Protein AF-A0A3D2Q5E3-F1 (afdb_monomer_lite)

Radius of gyration: 18.05 Å; chains: 1; bounding box: 47×29×52 Å

Structure (mmCIF, N/CA/C/O backbone):
data_AF-A0A3D2Q5E3-F1
#
_entry.id   AF-A0A3D2Q5E3-F1
#
loop_
_atom_site.group_PDB
_atom_site.id
_atom_site.type_symbol
_atom_site.label_atom_id
_atom_site.label_alt_id
_atom_site.label_comp_id
_atom_site.label_asym_id
_atom_site.label_entity_id
_atom_site.label_seq_id
_atom_site.pdbx_PDB_ins_code
_atom_site.Cartn_x
_atom_site.Cartn_y
_atom_site.Cartn_z
_atom_site.occupancy
_atom_site.B_iso_or_equiv
_atom_site.auth_seq_id
_atom_site.auth_comp_id
_atom_site.auth_asym_id
_atom_site.auth_atom_id
_atom_site.pdbx_PDB_model_num
ATOM 1 N N . MET A 1 1 ? 15.832 9.378 -7.767 1.00 54.03 1 MET A N 1
ATOM 2 C CA . MET A 1 1 ? 16.284 8.301 -8.690 1.00 54.03 1 MET A CA 1
ATOM 3 C C . MET A 1 1 ? 17.711 8.579 -9.172 1.00 54.03 1 MET A C 1
ATOM 5 O O . MET A 1 1 ? 18.052 9.741 -9.326 1.00 54.03 1 MET A O 1
ATOM 9 N N . GLY A 1 2 ? 18.563 7.561 -9.358 1.00 56.22 2 GLY A N 1
ATOM 10 C CA . GLY A 1 2 ? 19.959 7.750 -9.804 1.00 56.22 2 GLY A CA 1
ATOM 11 C C . GLY A 1 2 ? 20.082 8.340 -11.220 1.00 56.22 2 GLY A C 1
ATOM 12 O O . GLY A 1 2 ? 19.096 8.418 -11.945 1.00 56.22 2 GLY A O 1
ATOM 13 N N . GLY A 1 3 ? 21.298 8.704 -11.643 1.00 72.19 3 GLY A N 1
ATOM 14 C CA . GLY A 1 3 ? 21.568 9.460 -12.883 1.00 72.19 3 GLY A CA 1
ATOM 15 C C . GLY A 1 3 ? 21.161 8.814 -14.223 1.00 72.19 3 GLY A C 1
ATOM 16 O O . GLY A 1 3 ? 21.379 9.415 -15.268 1.00 72.19 3 GLY A O 1
ATOM 17 N N . ASN A 1 4 ? 20.570 7.611 -14.231 1.00 83.62 4 ASN A N 1
ATOM 18 C CA . ASN A 1 4 ? 19.991 6.991 -15.429 1.00 83.62 4 ASN A CA 1
ATOM 19 C C . ASN A 1 4 ? 18.669 6.257 -15.100 1.00 83.62 4 ASN A C 1
ATOM 21 O O . ASN A 1 4 ? 18.691 5.067 -14.759 1.00 83.62 4 ASN A O 1
ATOM 25 N N . PRO A 1 5 ? 17.513 6.930 -15.252 1.00 82.94 5 PRO A N 1
ATOM 26 C CA . PRO A 1 5 ? 16.202 6.379 -14.902 1.00 82.94 5 PRO A CA 1
ATOM 27 C C . PRO A 1 5 ? 15.861 5.078 -15.641 1.00 82.94 5 PRO A C 1
ATOM 29 O O . PRO A 1 5 ? 15.336 4.140 -15.046 1.00 82.94 5 PRO A O 1
ATOM 32 N N . LEU A 1 6 ? 16.229 4.963 -16.922 1.00 85.12 6 LEU A N 1
ATOM 33 C CA . LEU A 1 6 ? 15.957 3.768 -17.731 1.00 85.12 6 LEU A CA 1
ATOM 34 C C . LEU A 1 6 ? 16.737 2.541 -17.251 1.00 85.12 6 LEU A C 1
ATOM 36 O O . LEU A 1 6 ? 16.254 1.411 -17.363 1.00 85.12 6 LEU A O 1
ATOM 40 N N . ARG A 1 7 ? 17.964 2.734 -16.755 1.00 87.69 7 ARG A N 1
ATOM 41 C CA . ARG A 1 7 ? 18.753 1.653 -16.153 1.00 87.69 7 ARG A CA 1
ATOM 42 C C . ARG A 1 7 ? 18.144 1.228 -14.821 1.00 87.69 7 ARG A C 1
ATOM 44 O O . ARG A 1 7 ? 18.016 0.032 -14.578 1.00 87.69 7 ARG A O 1
ATOM 51 N N . THR A 1 8 ? 17.720 2.188 -14.004 1.00 90.25 8 THR A N 1
ATOM 52 C CA . THR A 1 8 ? 17.077 1.930 -12.711 1.00 90.25 8 THR A CA 1
ATOM 53 C C . THR A 1 8 ? 15.754 1.179 -12.864 1.00 90.25 8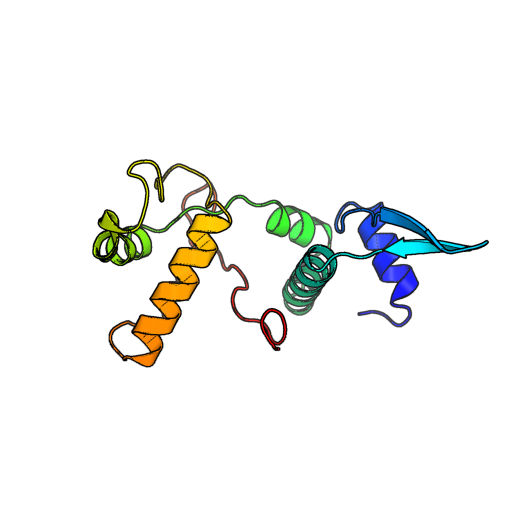 THR A C 1
ATOM 55 O O . THR A 1 8 ? 15.569 0.155 -12.213 1.00 90.25 8 THR A O 1
ATOM 58 N N . ILE A 1 9 ? 14.878 1.599 -13.782 1.00 90.56 9 ILE A N 1
ATOM 59 C CA . ILE A 1 9 ? 13.604 0.913 -14.055 1.00 90.56 9 ILE A CA 1
ATOM 60 C C . ILE A 1 9 ? 13.852 -0.524 -14.528 1.00 90.56 9 ILE A C 1
ATOM 62 O O . ILE A 1 9 ? 13.232 -1.460 -14.024 1.00 90.56 9 ILE A O 1
ATOM 66 N N . ARG A 1 10 ? 14.801 -0.734 -15.453 1.00 90.38 10 ARG A N 1
ATOM 67 C CA . ARG A 1 10 ? 15.173 -2.087 -15.903 1.00 90.38 10 ARG A CA 1
ATOM 68 C C . ARG A 1 10 ? 15.691 -2.955 -14.763 1.00 90.38 10 ARG A C 1
ATOM 70 O O . ARG A 1 10 ? 15.344 -4.131 -14.697 1.00 90.38 10 ARG A O 1
ATOM 77 N N . TYR A 1 11 ? 16.489 -2.379 -13.872 1.00 92.88 11 TYR A N 1
ATOM 78 C CA . TYR A 1 11 ? 16.994 -3.081 -12.703 1.00 92.88 11 TYR A CA 1
ATOM 79 C C . TYR A 1 11 ? 15.865 -3.478 -11.743 1.00 92.88 11 TYR A C 1
ATOM 81 O O . TYR A 1 11 ? 15.810 -4.632 -11.337 1.00 92.88 11 TYR A O 1
ATOM 89 N N . TYR A 1 12 ? 14.911 -2.586 -11.463 1.00 93.69 12 TYR A N 1
ATOM 90 C CA . TYR A 1 12 ? 13.743 -2.907 -10.631 1.00 93.69 12 TYR A CA 1
ATOM 91 C C . TYR A 1 12 ? 12.854 -3.992 -11.240 1.00 93.69 12 TYR A C 1
ATOM 93 O O . TYR A 1 12 ? 12.343 -4.842 -10.515 1.00 93.69 12 TYR A O 1
ATOM 101 N N . ILE A 1 13 ? 12.710 -4.017 -12.568 1.00 92.81 13 ILE A N 1
ATOM 102 C CA . ILE A 1 13 ? 12.023 -5.116 -13.259 1.00 92.81 13 ILE A CA 1
ATOM 103 C C . ILE A 1 13 ? 12.792 -6.427 -13.081 1.00 92.81 13 ILE A C 1
ATOM 105 O O . ILE A 1 13 ? 12.195 -7.465 -12.808 1.00 92.81 13 ILE A O 1
ATOM 109 N N . HIS A 1 14 ? 14.117 -6.394 -13.228 1.00 91.69 14 HIS A N 1
ATOM 110 C CA . HIS A 1 14 ? 14.958 -7.583 -13.108 1.00 91.69 14 HIS A CA 1
ATOM 111 C C . HIS A 1 14 ? 14.940 -8.182 -11.694 1.00 91.69 14 HIS A C 1
ATOM 113 O O . HIS A 1 14 ? 14.863 -9.398 -11.552 1.00 91.69 14 HIS A O 1
ATOM 119 N N . THR A 1 15 ? 14.946 -7.349 -10.652 1.00 89.38 15 THR A N 1
ATOM 120 C CA . THR A 1 15 ? 14.884 -7.800 -9.250 1.00 89.38 15 THR A CA 1
ATOM 121 C C . THR A 1 15 ? 13.472 -8.192 -8.792 1.00 89.38 15 THR A C 1
ATOM 123 O O . THR A 1 15 ? 13.284 -8.676 -7.668 1.00 89.38 15 THR A O 1
ATOM 126 N N . GLY A 1 16 ? 12.465 -7.999 -9.650 1.00 88.50 16 GLY A N 1
ATOM 127 C CA . GLY A 1 16 ? 11.058 -8.256 -9.346 1.00 88.50 16 GLY A CA 1
ATOM 128 C C . GLY A 1 16 ? 10.434 -7.227 -8.402 1.00 88.50 16 GLY A C 1
ATOM 129 O O . GLY A 1 16 ? 9.407 -7.515 -7.798 1.00 88.50 16 GLY A O 1
ATOM 130 N N . LEU A 1 17 ? 11.057 -6.056 -8.246 1.00 90.25 17 LEU A N 1
ATOM 131 C CA . LEU A 1 17 ? 10.521 -4.934 -7.473 1.00 90.25 17 LEU A CA 1
ATOM 132 C C . LEU A 1 17 ? 9.444 -4.167 -8.254 1.00 90.25 17 LEU A C 1
ATOM 134 O O . LEU A 1 17 ? 8.546 -3.570 -7.673 1.00 90.25 17 LEU A O 1
ATOM 138 N N . LEU A 1 18 ? 9.534 -4.199 -9.584 1.00 91.81 18 LEU A N 1
ATOM 139 C CA . LEU A 1 18 ? 8.545 -3.652 -10.502 1.00 91.81 18 LEU A CA 1
ATOM 140 C C . LEU A 1 18 ? 8.074 -4.762 -11.444 1.00 91.81 18 LEU A C 1
ATOM 142 O O . LEU A 1 18 ? 8.885 -5.547 -11.941 1.00 91.81 18 LEU A O 1
ATOM 146 N N . LYS A 1 19 ? 6.770 -4.834 -11.725 1.00 91.19 19 LYS A N 1
ATOM 147 C CA . LYS A 1 19 ? 6.258 -5.784 -12.721 1.00 91.19 19 LYS A CA 1
ATOM 148 C C . LYS A 1 19 ? 6.819 -5.471 -14.109 1.00 91.19 19 LYS A C 1
ATOM 150 O O . LYS A 1 19 ? 7.101 -4.322 -14.451 1.00 91.19 19 LYS A O 1
ATOM 155 N N . ARG A 1 20 ? 7.000 -6.520 -14.916 1.00 92.56 20 ARG A N 1
ATOM 156 C CA . ARG A 1 20 ? 7.434 -6.366 -16.305 1.00 92.56 20 ARG A CA 1
ATOM 157 C C . ARG A 1 20 ? 6.298 -5.705 -17.105 1.00 92.56 20 ARG A C 1
ATOM 159 O O . ARG A 1 20 ? 5.188 -6.235 -17.081 1.00 92.56 20 ARG A O 1
ATOM 166 N N . PRO A 1 21 ? 6.571 -4.611 -17.838 1.00 92.88 21 PRO A N 1
ATOM 167 C CA . PRO A 1 21 ? 5.568 -3.967 -18.673 1.00 92.88 21 PRO A CA 1
ATOM 168 C C . PRO A 1 21 ? 5.163 -4.876 -19.833 1.00 92.88 21 PRO A C 1
ATOM 170 O O . PRO A 1 21 ? 5.955 -5.694 -20.318 1.00 92.88 21 PRO A O 1
ATOM 173 N N . MET A 1 22 ? 3.941 -4.687 -20.324 1.00 92.25 22 MET A N 1
ATOM 174 C CA . MET A 1 22 ? 3.507 -5.328 -21.559 1.00 92.25 22 MET A CA 1
ATOM 175 C C . MET A 1 22 ? 4.323 -4.797 -22.737 1.00 92.25 22 MET A C 1
ATOM 177 O O . MET A 1 22 ? 4.699 -3.627 -22.770 1.00 92.25 22 MET A O 1
ATOM 181 N N . VAL A 1 23 ? 4.563 -5.635 -23.741 1.00 92.06 23 VAL A N 1
ATOM 182 C CA . VAL A 1 23 ? 5.201 -5.202 -24.989 1.00 92.06 23 VAL A CA 1
ATOM 183 C C . VAL A 1 23 ? 4.153 -5.213 -26.087 1.00 92.06 23 VAL A C 1
ATOM 185 O O . VAL A 1 23 ? 3.622 -6.271 -26.415 1.00 92.06 23 VAL A O 1
ATOM 188 N N . LYS A 1 24 ? 3.871 -4.044 -26.665 1.00 93.75 24 LYS A N 1
ATOM 189 C CA . LYS A 1 24 ? 2.963 -3.901 -27.810 1.00 93.75 24 LYS A CA 1
ATOM 190 C C . LYS A 1 24 ? 3.756 -3.599 -29.077 1.00 93.75 24 LYS A C 1
ATOM 192 O O . LYS A 1 24 ? 4.804 -2.952 -29.033 1.00 93.75 24 LYS A O 1
ATOM 197 N N . GLN A 1 25 ? 3.261 -4.079 -30.212 1.00 92.94 25 GLN A N 1
ATOM 198 C CA . GLN A 1 25 ? 3.796 -3.721 -31.520 1.00 92.94 25 GLN A CA 1
ATOM 199 C C . GLN A 1 25 ? 3.040 -2.503 -32.053 1.00 92.94 25 GLN A C 1
ATOM 201 O O . GLN A 1 25 ? 1.826 -2.547 -32.214 1.00 92.94 25 GLN A O 1
ATOM 206 N N . ILE A 1 26 ? 3.766 -1.414 -32.305 1.00 89.31 26 ILE A N 1
ATOM 207 C CA . ILE A 1 26 ? 3.238 -0.180 -32.888 1.00 89.31 26 ILE A CA 1
ATOM 208 C C . ILE A 1 26 ? 3.974 0.025 -34.214 1.00 89.31 26 ILE A C 1
ATOM 210 O O . ILE A 1 26 ? 5.153 0.395 -34.253 1.00 89.31 26 ILE A O 1
ATOM 214 N N . GLY A 1 27 ? 3.301 -0.313 -35.316 1.00 90.62 27 GLY A N 1
ATOM 215 C CA . GLY A 1 27 ? 3.911 -0.381 -36.645 1.00 90.62 27 GLY A CA 1
ATOM 216 C C . GLY A 1 27 ? 5.076 -1.380 -36.690 1.00 90.62 27 GLY A C 1
ATOM 217 O O . GLY A 1 27 ? 4.912 -2.566 -36.403 1.00 90.62 27 GLY A O 1
ATOM 218 N N . LYS A 1 28 ? 6.277 -0.895 -37.032 1.00 91.75 28 LYS A N 1
ATOM 219 C CA . LYS A 1 28 ? 7.513 -1.703 -37.095 1.00 91.75 28 LYS A CA 1
ATOM 220 C C . LYS A 1 28 ? 8.286 -1.769 -35.769 1.00 91.75 28 LYS A C 1
ATOM 222 O O . LYS A 1 28 ? 9.335 -2.404 -35.713 1.00 91.75 28 LYS A O 1
ATOM 227 N N . LYS A 1 29 ? 7.825 -1.090 -34.713 1.00 91.69 29 LYS A N 1
ATOM 228 C CA . LYS A 1 29 ? 8.546 -0.982 -33.435 1.00 91.69 29 LYS A CA 1
ATOM 229 C C . LYS A 1 29 ? 7.834 -1.764 -32.334 1.00 91.69 29 LYS A C 1
ATOM 231 O O . LYS A 1 29 ? 6.610 -1.739 -32.233 1.00 91.69 29 LYS A O 1
ATOM 236 N N . ARG A 1 30 ? 8.613 -2.427 -31.475 1.00 89.69 30 ARG A N 1
ATOM 237 C CA . ARG A 1 30 ? 8.134 -3.010 -30.213 1.00 89.69 30 ARG A CA 1
ATOM 238 C C . ARG A 1 30 ? 8.348 -1.995 -29.100 1.00 89.69 30 ARG A C 1
ATOM 240 O O . ARG A 1 30 ? 9.470 -1.535 -28.906 1.00 89.69 30 ARG A O 1
ATOM 247 N N . VAL A 1 31 ? 7.281 -1.648 -28.395 1.00 89.69 31 VAL A N 1
ATOM 248 C CA . VAL A 1 31 ? 7.289 -0.614 -27.358 1.00 89.69 31 VAL A CA 1
ATOM 249 C C . VAL A 1 31 ? 6.794 -1.216 -26.047 1.00 89.69 31 VAL A C 1
ATOM 251 O O . VAL A 1 31 ? 5.799 -1.944 -26.025 1.00 89.69 31 VAL A O 1
ATOM 254 N N . SER A 1 32 ? 7.505 -0.924 -24.960 1.00 90.25 32 SER A N 1
ATOM 255 C CA . SER A 1 32 ? 7.076 -1.272 -23.604 1.00 90.25 32 SER A CA 1
ATOM 256 C C . SER A 1 32 ? 5.989 -0.307 -23.142 1.00 90.25 32 SER A C 1
ATOM 258 O O . SER A 1 32 ? 6.185 0.905 -23.178 1.00 90.25 32 SER A O 1
ATOM 260 N N . VAL A 1 33 ? 4.864 -0.847 -22.688 1.00 90.81 33 VAL A N 1
ATOM 261 C CA . VAL A 1 33 ? 3.710 -0.092 -22.199 1.00 90.81 33 VAL A CA 1
ATOM 262 C C . VAL A 1 33 ? 3.625 -0.257 -20.688 1.00 90.81 33 VAL A C 1
ATOM 264 O O . VAL A 1 33 ? 3.415 -1.361 -20.184 1.00 90.81 33 VAL A O 1
ATOM 267 N N . PHE A 1 34 ? 3.814 0.853 -19.980 1.00 89.00 34 PHE A N 1
ATOM 268 C CA . PHE A 1 34 ? 3.703 0.930 -18.529 1.00 89.00 34 PHE A CA 1
ATOM 269 C C . PHE A 1 34 ? 2.299 1.405 -18.155 1.00 89.00 34 PHE A C 1
ATOM 271 O O . PHE A 1 34 ? 1.850 2.455 -18.603 1.00 89.00 34 PHE A O 1
ATOM 278 N N . GLU A 1 35 ? 1.609 0.610 -17.350 1.00 88.75 35 GLU A N 1
ATOM 279 C CA . GLU A 1 35 ? 0.291 0.936 -16.795 1.00 88.75 35 GLU A CA 1
ATOM 280 C C . GLU A 1 35 ? 0.404 1.852 -15.566 1.00 88.75 35 GLU A C 1
ATOM 282 O O . GLU A 1 35 ? 1.456 1.836 -14.918 1.00 88.75 35 GLU A O 1
ATOM 287 N N . PRO A 1 36 ? -0.676 2.552 -15.163 1.00 84.50 36 PRO A N 1
ATOM 288 C CA . PRO A 1 36 ? -0.692 3.395 -13.962 1.00 84.50 36 PRO A CA 1
ATOM 289 C C . PRO A 1 36 ? -0.167 2.693 -12.705 1.00 84.50 36 PRO A C 1
ATOM 291 O O . PRO A 1 36 ? 0.597 3.279 -11.947 1.00 84.50 36 PRO A O 1
ATOM 294 N N . ALA A 1 37 ? -0.455 1.396 -12.545 1.00 82.00 37 ALA A N 1
ATOM 295 C CA . ALA A 1 37 ? 0.064 0.598 -11.436 1.00 82.00 37 ALA A CA 1
ATOM 296 C C . ALA A 1 37 ? 1.605 0.590 -11.347 1.00 82.00 37 ALA A C 1
ATOM 298 O O . ALA A 1 37 ? 2.149 0.516 -10.249 1.00 82.00 37 ALA A O 1
ATOM 299 N N . HIS A 1 38 ? 2.323 0.696 -12.473 1.00 88.25 38 HIS A N 1
ATOM 300 C CA . HIS A 1 38 ? 3.785 0.796 -12.468 1.00 88.25 38 HIS A CA 1
ATOM 301 C C . HIS A 1 38 ? 4.250 2.133 -11.890 1.00 88.25 38 HIS A C 1
ATOM 303 O O . HIS A 1 38 ? 5.234 2.157 -11.153 1.00 88.25 38 HIS A O 1
ATOM 309 N N . LEU A 1 39 ? 3.551 3.230 -12.204 1.00 86.44 39 LEU A N 1
ATOM 310 C CA . LEU A 1 39 ? 3.839 4.548 -11.636 1.00 86.44 39 LEU A CA 1
ATOM 311 C C . LEU A 1 39 ? 3.578 4.544 -10.131 1.00 86.44 39 LEU A C 1
ATOM 313 O O . LEU A 1 39 ? 4.434 4.992 -9.373 1.00 86.44 39 LEU A O 1
ATOM 317 N N . SER A 1 40 ? 2.472 3.934 -9.694 1.00 83.50 40 SER A N 1
ATOM 318 C CA . SER A 1 40 ? 2.177 3.759 -8.271 1.00 83.50 40 SER A CA 1
ATOM 319 C C . SER A 1 40 ? 3.284 2.998 -7.547 1.00 83.50 40 SER A C 1
ATOM 321 O O . SER A 1 40 ? 3.797 3.466 -6.536 1.00 83.50 40 SER A O 1
ATOM 323 N N . THR A 1 41 ? 3.723 1.859 -8.092 1.00 87.56 41 THR A N 1
ATOM 324 C CA . THR A 1 41 ? 4.829 1.090 -7.504 1.00 87.56 41 THR A CA 1
ATOM 325 C C . THR A 1 41 ? 6.139 1.883 -7.492 1.00 87.56 41 THR A C 1
ATOM 327 O O . THR A 1 41 ? 6.877 1.811 -6.515 1.00 87.56 41 THR A O 1
ATOM 330 N N . LEU A 1 42 ? 6.438 2.667 -8.531 1.00 89.88 42 LEU A N 1
ATOM 331 C CA . LEU A 1 42 ? 7.626 3.528 -8.552 1.00 89.88 42 LEU A CA 1
ATOM 332 C C . LEU A 1 42 ? 7.572 4.627 -7.482 1.00 89.88 42 LEU A C 1
ATOM 334 O O . LEU A 1 42 ? 8.596 4.883 -6.851 1.00 89.88 42 LEU A O 1
ATOM 338 N N . GLY A 1 43 ? 6.399 5.221 -7.247 1.00 87.00 43 GLY A N 1
ATOM 339 C CA . GLY A 1 43 ? 6.176 6.173 -6.156 1.00 87.00 43 GLY A CA 1
ATOM 340 C C . GLY A 1 43 ? 6.439 5.546 -4.785 1.00 87.00 43 GLY A C 1
ATOM 341 O O . GLY A 1 43 ? 7.205 6.097 -3.998 1.00 87.00 43 GLY A O 1
ATOM 342 N N . LEU A 1 44 ? 5.914 4.338 -4.542 1.00 87.00 44 LEU A N 1
ATOM 343 C CA . LEU A 1 44 ? 6.185 3.574 -3.315 1.00 87.00 44 LEU A CA 1
ATOM 344 C C . LEU A 1 44 ? 7.680 3.277 -3.129 1.00 87.00 44 LEU A C 1
ATOM 346 O O . LEU A 1 44 ? 8.222 3.413 -2.033 1.00 87.00 44 LEU A O 1
ATOM 350 N N . ILE A 1 45 ? 8.373 2.887 -4.201 1.00 89.88 45 ILE A N 1
ATOM 351 C CA . ILE A 1 45 ? 9.816 2.625 -4.144 1.00 89.88 45 ILE A CA 1
ATOM 352 C C . ILE A 1 45 ? 10.579 3.902 -3.775 1.00 89.88 45 ILE A C 1
ATOM 354 O O . ILE A 1 45 ? 11.475 3.842 -2.935 1.00 89.88 45 ILE A O 1
ATOM 358 N N . ASP A 1 46 ? 10.248 5.043 -4.386 1.00 89.06 46 ASP A N 1
ATOM 359 C CA . ASP A 1 46 ? 10.894 6.326 -4.085 1.00 89.06 46 ASP A CA 1
ATOM 360 C C . ASP A 1 46 ? 10.625 6.769 -2.637 1.00 89.06 46 ASP A C 1
ATOM 362 O O . ASP A 1 46 ? 11.564 7.140 -1.929 1.00 89.06 46 ASP A O 1
ATOM 366 N N . TYR A 1 47 ? 9.383 6.619 -2.164 1.00 87.88 47 TYR A N 1
ATOM 367 C CA . TYR A 1 47 ? 8.972 6.877 -0.781 1.00 87.88 47 TYR A CA 1
ATOM 368 C C . TYR A 1 47 ? 9.843 6.137 0.237 1.00 87.88 47 TYR A C 1
ATOM 370 O O . TYR A 1 47 ? 10.429 6.746 1.138 1.00 87.88 47 TYR A O 1
ATOM 378 N N . TYR A 1 48 ? 9.964 4.817 0.088 1.00 89.31 48 TYR A N 1
ATOM 379 C CA . TYR A 1 48 ? 10.749 4.013 1.017 1.00 89.31 48 TYR A CA 1
ATOM 380 C C . TYR A 1 48 ? 12.256 4.214 0.823 1.00 89.31 48 TYR A C 1
ATOM 382 O O . TYR A 1 48 ? 13.017 4.156 1.790 1.00 89.31 48 TYR A O 1
ATOM 390 N N . LYS A 1 49 ? 12.710 4.522 -0.400 1.00 90.19 49 LYS A N 1
ATOM 391 C CA . LYS A 1 49 ? 14.112 4.879 -0.649 1.00 90.19 49 LYS A CA 1
ATOM 392 C C . LYS A 1 49 ? 14.532 6.145 0.081 1.00 90.19 49 LYS A C 1
ATOM 394 O O . LYS A 1 49 ? 15.620 6.162 0.650 1.00 90.19 49 LYS A O 1
ATOM 399 N N . LYS A 1 50 ? 13.685 7.177 0.088 1.00 89.88 50 LYS A N 1
ATOM 400 C CA . LYS A 1 50 ? 13.926 8.428 0.828 1.00 89.88 50 LYS A CA 1
ATOM 401 C C . LYS A 1 50 ? 14.042 8.201 2.339 1.00 89.88 50 LYS A C 1
ATOM 403 O O . LYS A 1 50 ? 14.766 8.933 3.000 1.00 89.88 50 LYS A O 1
ATOM 408 N N . ARG A 1 51 ? 13.408 7.148 2.866 1.00 88.12 51 ARG A N 1
ATOM 409 C CA . ARG A 1 51 ? 13.523 6.697 4.267 1.00 88.12 51 ARG A CA 1
ATOM 410 C C . ARG A 1 51 ? 14.725 5.787 4.542 1.00 88.12 51 ARG A C 1
ATOM 412 O O . ARG A 1 51 ? 14.864 5.280 5.646 1.00 88.12 51 ARG A O 1
ATOM 419 N N . GLY A 1 52 ? 15.593 5.568 3.554 1.00 91.94 52 GLY A N 1
ATOM 420 C CA . GLY A 1 52 ? 16.825 4.799 3.726 1.00 91.94 52 GLY A CA 1
ATOM 421 C C . GLY A 1 52 ? 16.675 3.284 3.583 1.00 91.94 52 GLY A C 1
ATOM 422 O O . GLY A 1 52 ? 17.660 2.576 3.776 1.00 91.94 52 GLY A O 1
ATOM 423 N N . LEU A 1 53 ? 15.502 2.767 3.191 1.00 91.31 53 LEU A N 1
ATOM 424 C CA . LEU A 1 53 ? 15.312 1.320 3.062 1.00 91.31 53 LEU A CA 1
ATOM 425 C C . LEU A 1 53 ? 16.137 0.728 1.900 1.00 91.31 53 LEU A C 1
ATOM 427 O O . LEU A 1 53 ? 16.264 1.276 0.787 1.00 91.31 53 LEU A O 1
ATOM 431 N N . SER A 1 54 ? 16.676 -0.465 2.140 1.00 92.81 54 SER A N 1
ATOM 432 C CA . SER A 1 54 ? 17.306 -1.303 1.125 1.00 92.81 54 SER A CA 1
ATOM 433 C C . SER A 1 54 ? 16.269 -1.814 0.121 1.00 92.81 54 SER A C 1
ATOM 435 O O . SER A 1 54 ? 15.072 -1.861 0.380 1.00 92.81 54 SER A O 1
ATOM 437 N N . LEU A 1 55 ? 16.708 -2.218 -1.075 1.00 91.12 55 LEU A N 1
ATOM 438 C CA . LEU A 1 55 ? 15.766 -2.712 -2.093 1.00 91.12 55 LEU A CA 1
ATOM 439 C C . LEU A 1 55 ? 15.048 -3.997 -1.670 1.00 91.12 55 LEU A C 1
ATOM 441 O O . LEU A 1 55 ? 13.924 -4.223 -2.108 1.00 91.12 55 LEU A O 1
ATOM 445 N N . GLN A 1 56 ? 15.686 -4.817 -0.833 1.00 90.75 56 GLN A N 1
ATOM 446 C CA . GLN A 1 56 ? 15.078 -6.036 -0.315 1.00 90.75 56 GLN A CA 1
ATOM 447 C C . GLN A 1 56 ? 13.974 -5.713 0.697 1.00 90.75 56 GLN A C 1
ATOM 449 O O . GLN A 1 56 ? 12.890 -6.278 0.607 1.00 90.75 56 GLN A O 1
ATOM 454 N N . GLU A 1 57 ? 14.207 -4.762 1.603 1.00 91.19 57 GLU A N 1
ATOM 455 C CA . GLU A 1 57 ? 13.184 -4.305 2.554 1.00 91.19 57 GLU A CA 1
ATOM 456 C C . GLU A 1 57 ? 12.002 -3.660 1.832 1.00 91.19 57 GLU A C 1
ATOM 458 O O . GLU A 1 57 ? 10.856 -3.969 2.140 1.00 91.19 57 GLU A O 1
ATOM 463 N N . ILE A 1 58 ? 12.268 -2.840 0.809 1.00 90.69 58 ILE A N 1
ATOM 464 C CA . ILE A 1 58 ? 11.218 -2.240 -0.027 1.00 90.69 58 ILE A CA 1
ATOM 465 C C . ILE A 1 58 ? 10.390 -3.325 -0.712 1.00 90.69 58 ILE A C 1
ATOM 467 O O . ILE A 1 58 ? 9.167 -3.233 -0.753 1.00 90.69 58 ILE A O 1
ATOM 471 N N . LYS A 1 59 ? 11.042 -4.368 -1.238 1.00 89.44 59 LYS A N 1
ATOM 472 C CA . LYS A 1 59 ? 10.344 -5.495 -1.863 1.00 89.44 59 LYS A CA 1
ATOM 473 C C . LYS A 1 59 ? 9.399 -6.167 -0.878 1.00 89.44 59 LYS A C 1
ATOM 475 O O . LYS A 1 59 ? 8.243 -6.384 -1.223 1.00 89.44 59 LYS A O 1
ATOM 480 N N . ASN A 1 60 ? 9.891 -6.439 0.328 1.00 88.38 60 ASN A N 1
ATOM 481 C CA . ASN A 1 60 ? 9.113 -7.070 1.385 1.00 88.38 60 ASN A CA 1
ATOM 482 C C . ASN A 1 60 ? 7.922 -6.187 1.790 1.00 88.38 60 ASN A C 1
ATOM 484 O O . ASN A 1 60 ? 6.804 -6.688 1.836 1.00 88.38 60 ASN A O 1
ATOM 488 N N . LYS A 1 61 ? 8.145 -4.878 1.979 1.00 87.12 61 LYS A N 1
ATOM 489 C CA . LYS A 1 61 ? 7.108 -3.892 2.324 1.00 87.12 61 LYS A CA 1
ATOM 490 C C . LYS A 1 61 ? 6.021 -3.767 1.256 1.00 87.12 61 LYS A C 1
ATOM 492 O O . LYS A 1 61 ? 4.846 -3.745 1.581 1.00 87.12 61 LYS A O 1
ATOM 497 N N . ILE A 1 62 ? 6.383 -3.739 -0.027 1.00 84.88 62 ILE A N 1
ATOM 498 C CA . ILE A 1 62 ? 5.398 -3.651 -1.124 1.00 84.88 62 ILE A CA 1
ATOM 499 C C . ILE A 1 62 ? 4.574 -4.941 -1.252 1.00 84.88 62 ILE A C 1
ATOM 501 O O . ILE A 1 62 ? 3.431 -4.901 -1.703 1.00 84.88 62 ILE A O 1
ATOM 505 N N . SER A 1 63 ? 5.151 -6.090 -0.894 1.00 83.81 63 SER A N 1
ATOM 506 C CA . SER A 1 63 ? 4.449 -7.378 -0.899 1.00 83.81 63 SER A CA 1
ATOM 507 C C . SER A 1 63 ? 3.685 -7.680 0.391 1.00 83.81 63 SER A C 1
ATOM 509 O O . SER A 1 63 ? 3.010 -8.705 0.459 1.00 83.81 63 SER A O 1
ATOM 511 N N . GLU A 1 64 ? 3.832 -6.838 1.412 1.00 86.19 64 GLU A N 1
ATOM 512 C CA . GLU A 1 64 ? 3.219 -7.033 2.718 1.00 86.19 64 GLU A CA 1
ATOM 513 C C . GLU A 1 64 ? 1.695 -6.929 2.604 1.00 86.19 64 GLU A C 1
ATOM 515 O O . GLU A 1 64 ? 1.156 -6.039 1.944 1.00 86.19 64 GLU A O 1
ATOM 520 N N . GLN A 1 65 ? 0.998 -7.882 3.219 1.00 89.75 65 GLN A N 1
ATOM 521 C CA . GLN A 1 65 ? -0.449 -7.811 3.364 1.00 89.75 65 GLN A CA 1
ATOM 522 C C . GLN A 1 65 ? -0.771 -6.893 4.538 1.00 89.75 65 GLN A C 1
ATOM 524 O O . GLN A 1 65 ? -0.164 -7.012 5.601 1.00 89.75 65 GLN A O 1
ATOM 529 N N . LEU A 1 66 ? -1.720 -5.990 4.319 1.00 91.12 66 LEU A N 1
ATOM 530 C CA . LEU A 1 66 ? -2.213 -5.076 5.338 1.00 91.12 66 LEU A CA 1
ATOM 531 C C . LEU A 1 66 ? -3.557 -5.560 5.851 1.00 91.12 66 LEU A C 1
ATOM 533 O O . LEU A 1 66 ? -4.319 -6.164 5.094 1.00 91.12 66 LEU A O 1
ATOM 537 N N . TYR A 1 67 ? -3.849 -5.228 7.098 1.00 93.50 67 TYR A N 1
ATOM 538 C CA . TYR A 1 67 ? -5.086 -5.557 7.793 1.00 93.50 67 TYR A CA 1
ATOM 539 C C . TYR A 1 67 ? -5.673 -4.290 8.413 1.00 93.50 67 TYR A C 1
ATOM 541 O O . TYR A 1 67 ? -4.949 -3.330 8.688 1.00 93.50 67 TYR A O 1
ATOM 549 N N . TRP A 1 68 ? -6.989 -4.271 8.604 1.00 92.81 68 TRP A N 1
ATOM 550 C CA . TRP A 1 68 ? -7.675 -3.131 9.209 1.00 92.81 68 TRP A CA 1
ATOM 551 C C . TRP A 1 68 ? -7.478 -3.098 10.724 1.00 92.81 68 TRP A C 1
ATOM 553 O O . TRP A 1 68 ? -7.606 -4.126 11.393 1.00 92.81 68 TRP A O 1
ATOM 563 N N . SER A 1 69 ? -7.231 -1.908 11.270 1.00 93.00 69 SER A N 1
ATOM 564 C CA . SER A 1 69 ? -7.270 -1.683 12.715 1.00 93.00 69 SER A CA 1
ATOM 565 C C . SER A 1 69 ? -8.695 -1.651 13.267 1.00 93.00 69 SER A C 1
ATOM 567 O O . SER A 1 69 ? -9.663 -1.389 12.547 1.00 93.00 69 SER A O 1
ATOM 569 N N . ASP A 1 70 ? -8.835 -1.893 14.573 1.00 91.88 70 ASP A N 1
ATOM 570 C CA . ASP A 1 70 ? -10.139 -1.875 15.244 1.00 91.88 70 ASP A CA 1
ATOM 571 C C . ASP A 1 70 ? -10.798 -0.489 15.179 1.00 91.88 70 ASP A C 1
ATOM 573 O O . ASP A 1 70 ? -12.023 -0.377 15.100 1.00 91.88 70 ASP A O 1
ATOM 577 N N . GLU A 1 71 ? -9.996 0.574 15.181 1.00 89.94 71 GLU A N 1
ATOM 578 C CA . GLU A 1 71 ? -10.434 1.958 15.030 1.00 89.94 71 GLU A CA 1
ATOM 579 C C . GLU A 1 71 ? -11.089 2.185 13.665 1.00 89.94 71 GLU A C 1
ATOM 581 O O . GLU A 1 71 ? -12.185 2.744 13.586 1.00 89.94 71 GLU A O 1
ATOM 586 N N . VAL A 1 72 ? -10.464 1.696 12.590 1.00 89.94 72 VAL A N 1
ATOM 587 C CA . VAL A 1 72 ? -11.021 1.816 11.238 1.00 89.94 72 VAL A CA 1
ATOM 588 C C . VAL A 1 72 ? -12.265 0.954 11.071 1.00 89.94 72 VAL A C 1
ATOM 590 O O . VAL A 1 72 ? -13.237 1.405 10.474 1.00 89.94 72 VAL A O 1
ATOM 593 N N . LEU A 1 73 ? -12.300 -0.249 11.646 1.00 91.00 73 LEU A N 1
ATOM 594 C CA . LEU A 1 73 ? -13.504 -1.082 11.598 1.00 91.00 73 LEU A CA 1
ATOM 595 C C . LEU A 1 73 ? -14.698 -0.414 12.295 1.00 91.00 73 LEU A C 1
ATOM 597 O O . LEU A 1 73 ? -15.821 -0.502 11.799 1.00 91.00 73 LEU A O 1
ATOM 601 N N . LYS A 1 74 ? -14.470 0.300 13.406 1.00 90.00 74 LYS A N 1
ATOM 602 C CA . LYS A 1 74 ? -15.507 1.112 14.066 1.00 90.00 74 LYS A CA 1
ATOM 603 C C . LYS A 1 74 ? -15.949 2.291 13.207 1.00 90.00 74 LYS A C 1
ATOM 605 O O . LYS A 1 74 ? -17.144 2.552 13.134 1.00 90.00 74 LYS A O 1
ATOM 610 N N . PHE A 1 75 ? -15.011 2.972 12.551 1.00 89.50 75 PHE A N 1
ATOM 611 C CA . PHE A 1 75 ? -15.328 4.041 11.604 1.00 89.50 75 PHE A CA 1
ATOM 612 C C . PHE A 1 75 ? -16.213 3.528 10.457 1.00 89.50 75 PHE A C 1
ATOM 614 O O . PHE A 1 75 ? -17.278 4.076 10.188 1.00 89.50 75 PHE A O 1
ATOM 621 N N . ILE A 1 76 ? -15.819 2.414 9.837 1.00 89.19 76 ILE A N 1
ATOM 622 C CA . ILE A 1 76 ? -16.538 1.807 8.711 1.00 89.19 76 ILE A CA 1
ATOM 623 C C . ILE A 1 76 ? -17.898 1.250 9.142 1.00 89.19 76 ILE A C 1
ATOM 625 O O . ILE A 1 76 ? -18.828 1.229 8.337 1.00 89.19 76 ILE A O 1
ATOM 629 N N . ALA A 1 77 ? -18.061 0.854 10.410 1.00 87.38 77 ALA A N 1
ATOM 630 C CA . ALA A 1 77 ? -19.334 0.360 10.925 1.00 87.38 77 ALA A CA 1
ATOM 631 C C . ALA A 1 77 ? -20.497 1.351 10.729 1.00 87.38 77 ALA A C 1
ATOM 633 O O . ALA A 1 77 ? -21.634 0.905 10.584 1.00 87.38 77 ALA A O 1
ATOM 634 N N . GLY A 1 78 ? -20.215 2.660 10.670 1.00 86.00 78 GLY A N 1
ATOM 635 C CA . GLY A 1 78 ? -21.205 3.700 10.371 1.00 86.00 78 GLY A CA 1
ATOM 636 C C . GLY A 1 78 ? -21.774 3.657 8.946 1.00 86.00 78 GLY A C 1
ATOM 637 O O . GLY A 1 78 ? -22.828 4.233 8.706 1.00 86.00 78 GLY A O 1
ATOM 638 N N . TYR A 1 79 ? -21.126 2.938 8.025 1.00 86.44 79 TYR A N 1
ATOM 639 C CA . TYR A 1 79 ? -21.509 2.825 6.611 1.00 86.44 79 TYR A CA 1
ATOM 640 C C . TYR A 1 79 ? -21.792 1.376 6.195 1.00 86.44 79 TYR A C 1
ATOM 642 O O . TYR A 1 79 ? -21.691 1.032 5.017 1.00 86.44 79 TYR A O 1
ATOM 650 N N . LYS A 1 80 ? -22.109 0.500 7.157 1.00 76.44 80 LYS A N 1
ATOM 651 C CA . LYS A 1 80 ? -22.290 -0.944 6.925 1.00 76.44 80 LYS A CA 1
ATOM 652 C C . LYS A 1 80 ? -23.294 -1.281 5.824 1.00 76.44 80 LYS A C 1
ATOM 654 O O . LYS A 1 80 ? -23.092 -2.267 5.125 1.00 76.44 80 LYS A O 1
ATOM 659 N N . ASP A 1 81 ? -24.320 -0.456 5.645 1.00 82.69 81 ASP A N 1
ATOM 660 C CA . ASP A 1 81 ? -25.371 -0.684 4.649 1.00 82.69 81 ASP A CA 1
ATOM 661 C C . ASP A 1 81 ? -24.906 -0.422 3.201 1.00 82.69 81 ASP A C 1
ATOM 663 O O . ASP A 1 81 ? -25.575 -0.819 2.249 1.00 82.69 81 ASP A O 1
ATOM 667 N N . GLU A 1 82 ? -23.748 0.221 3.006 1.00 82.62 82 GLU A N 1
ATOM 668 C CA . GLU A 1 82 ? -23.192 0.538 1.683 1.00 82.62 82 GLU A CA 1
ATOM 669 C C . GLU A 1 82 ? -22.310 -0.588 1.103 1.00 82.62 82 GLU A C 1
ATOM 671 O O . GLU A 1 82 ? -21.782 -0.446 -0.004 1.00 82.62 82 GLU A O 1
ATOM 676 N N . PHE A 1 83 ? -22.119 -1.707 1.819 1.00 79.06 83 PHE A N 1
ATOM 677 C CA . PHE A 1 83 ? -21.167 -2.755 1.432 1.00 79.06 83 PHE A CA 1
ATOM 678 C C . PHE A 1 83 ? -21.640 -4.179 1.808 1.00 79.06 83 PHE A C 1
ATOM 680 O O . PHE A 1 83 ? -22.428 -4.342 2.735 1.00 79.06 83 PHE A O 1
ATOM 687 N N . PRO A 1 84 ? -21.174 -5.247 1.122 1.00 77.12 84 PRO A N 1
ATOM 688 C CA . PRO A 1 84 ? -21.534 -6.620 1.480 1.00 77.12 84 PRO A CA 1
ATOM 689 C C . PRO A 1 84 ? -21.082 -7.012 2.893 1.00 77.12 84 PRO A C 1
ATOM 691 O O . PRO A 1 84 ? -19.977 -6.661 3.307 1.00 77.12 84 PRO A O 1
ATOM 694 N N . GLU A 1 85 ? -21.875 -7.842 3.583 1.00 71.31 85 GLU A N 1
ATOM 695 C CA . GLU A 1 85 ? -21.598 -8.314 4.957 1.00 71.31 85 GLU A CA 1
ATOM 696 C C . GLU A 1 85 ? -20.237 -9.014 5.124 1.00 71.31 85 GLU A C 1
ATOM 698 O O . GLU A 1 85 ? -19.704 -9.091 6.228 1.00 71.31 85 GLU A O 1
ATOM 703 N N . SER A 1 86 ? -19.656 -9.520 4.034 1.00 78.12 86 SER A N 1
ATOM 704 C CA . SER A 1 86 ? -18.372 -10.225 4.027 1.00 78.12 86 SER A CA 1
ATOM 705 C C . SER A 1 86 ? -17.151 -9.320 3.808 1.00 78.12 86 SER A C 1
ATOM 707 O O . SER A 1 86 ? -16.075 -9.825 3.485 1.00 78.12 86 SER A O 1
ATOM 709 N N . ALA A 1 87 ? -17.305 -7.999 3.871 1.00 82.38 87 ALA A N 1
ATOM 710 C CA . ALA A 1 87 ? -16.209 -7.053 3.677 1.00 82.38 87 ALA A CA 1
ATOM 711 C C . ALA A 1 87 ? -15.639 -6.532 4.998 1.00 82.38 87 ALA A C 1
ATOM 713 O O . ALA A 1 87 ? -16.296 -6.582 6.035 1.00 82.38 87 ALA A O 1
ATOM 714 N N . PHE A 1 88 ? -14.416 -5.996 4.938 1.00 86.69 88 PHE A N 1
ATOM 715 C CA . PHE A 1 88 ? -13.729 -5.390 6.087 1.00 86.69 88 PHE A CA 1
ATOM 716 C C . PHE A 1 88 ? -13.542 -6.369 7.257 1.00 86.69 88 PHE A C 1
ATOM 718 O O . PHE A 1 88 ? -13.721 -6.036 8.427 1.00 86.69 88 PHE A O 1
ATOM 725 N N . LEU A 1 89 ? -13.180 -7.611 6.943 1.00 86.69 89 LEU A N 1
ATOM 726 C CA . LEU A 1 89 ? -12.913 -8.624 7.957 1.00 86.69 89 LEU A CA 1
ATOM 727 C C . LEU A 1 89 ? -11.542 -8.377 8.596 1.00 86.69 89 LEU A C 1
ATOM 729 O O . LEU A 1 89 ? -10.530 -8.324 7.904 1.00 86.69 89 LEU A O 1
ATOM 733 N N . LYS A 1 90 ? -11.502 -8.286 9.931 1.00 86.25 90 LYS A N 1
ATOM 734 C CA . LYS A 1 90 ? -10.283 -7.993 10.713 1.00 86.25 90 LYS A CA 1
ATOM 735 C C . LYS A 1 90 ? -9.101 -8.908 10.381 1.00 86.25 90 LYS A C 1
ATOM 737 O O . LYS A 1 90 ? -7.960 -8.468 10.336 1.00 86.25 90 LYS A O 1
ATOM 742 N N . ASN A 1 91 ? -9.390 -10.186 10.152 1.00 87.50 91 ASN A N 1
ATOM 743 C CA . ASN A 1 91 ? -8.377 -11.215 9.930 1.00 87.50 91 ASN A CA 1
ATOM 744 C C . ASN A 1 91 ? -8.132 -11.491 8.438 1.00 87.50 91 ASN A C 1
ATOM 746 O O . ASN A 1 91 ? -7.428 -12.445 8.105 1.00 87.50 91 ASN A O 1
ATOM 750 N N . GLU A 1 92 ? -8.717 -10.696 7.537 1.00 90.38 92 GLU A N 1
ATOM 751 C CA . GLU A 1 92 ? -8.466 -10.795 6.102 1.00 90.38 92 GLU A CA 1
ATOM 752 C C . GLU A 1 92 ? -7.597 -9.636 5.604 1.00 90.38 92 GLU A C 1
ATOM 754 O O . GLU A 1 92 ? -7.743 -8.505 6.071 1.00 90.38 92 GLU A O 1
ATOM 759 N N . PRO A 1 93 ? -6.721 -9.890 4.615 1.00 91.88 93 PRO A N 1
ATOM 760 C CA . PRO A 1 93 ? -5.989 -8.827 3.950 1.00 91.88 93 PRO A CA 1
ATOM 761 C C . PRO A 1 93 ? -6.927 -7.811 3.296 1.00 91.88 93 PRO A C 1
ATOM 763 O O . PRO A 1 93 ? -7.873 -8.186 2.597 1.00 91.88 93 PRO A O 1
ATOM 766 N N . ILE A 1 94 ? -6.588 -6.531 3.438 1.00 90.75 94 ILE A N 1
ATOM 767 C CA . ILE A 1 94 ? -7.323 -5.415 2.844 1.00 90.75 94 ILE A CA 1
ATOM 768 C C . ILE A 1 94 ? -7.402 -5.586 1.328 1.00 90.75 94 ILE A C 1
ATOM 770 O O . ILE A 1 94 ? -6.390 -5.666 0.619 1.00 90.75 94 ILE A O 1
ATOM 774 N N . LYS A 1 95 ? -8.626 -5.570 0.800 1.00 87.25 95 LYS A N 1
ATOM 775 C CA . LYS A 1 95 ? -8.862 -5.582 -0.647 1.00 87.25 95 LYS A CA 1
ATOM 776 C C . LYS A 1 95 ? -8.774 -4.161 -1.200 1.00 87.25 95 LYS A C 1
ATOM 778 O O . LYS A 1 95 ? -9.118 -3.184 -0.544 1.00 87.25 95 LYS A O 1
ATOM 783 N N . ARG A 1 96 ? -8.382 -4.024 -2.472 1.00 79.31 96 ARG A N 1
ATOM 784 C CA . ARG A 1 96 ? -8.289 -2.704 -3.133 1.00 79.31 96 ARG A CA 1
ATOM 785 C C . ARG A 1 96 ? -9.598 -1.909 -3.089 1.00 79.31 96 ARG A C 1
ATOM 787 O O . ARG A 1 96 ? -9.552 -0.699 -2.915 1.00 79.31 96 ARG A O 1
ATOM 794 N N . GLY A 1 97 ? -10.735 -2.585 -3.261 1.00 79.25 97 GLY A N 1
ATOM 795 C CA . GLY A 1 97 ? -12.053 -1.946 -3.197 1.00 79.25 97 GLY A CA 1
ATOM 796 C C . GLY A 1 97 ? -12.383 -1.421 -1.799 1.00 79.25 97 GLY A C 1
ATOM 797 O O . GLY A 1 97 ? -12.865 -0.303 -1.673 1.00 79.25 97 GLY A O 1
ATOM 798 N N . GLU A 1 98 ? -12.043 -2.186 -0.761 1.00 87.62 98 GLU A N 1
ATOM 799 C CA . GLU A 1 98 ? -12.208 -1.785 0.642 1.00 87.62 98 GLU A CA 1
ATOM 800 C C . GLU A 1 98 ? -11.336 -0.569 0.970 1.00 87.62 98 GLU A C 1
ATOM 802 O O . GLU A 1 98 ? -11.812 0.396 1.560 1.00 87.62 98 GLU A O 1
ATOM 807 N N . LEU A 1 99 ? -10.075 -0.577 0.521 1.00 86.88 99 LEU A N 1
ATOM 808 C CA . LEU A 1 99 ? -9.171 0.557 0.696 1.00 86.88 99 LEU A CA 1
ATOM 809 C C . LEU A 1 99 ? -9.706 1.824 0.021 1.00 86.88 99 LEU A C 1
ATOM 811 O O . LEU A 1 99 ? -9.724 2.886 0.634 1.00 86.88 99 LEU A O 1
ATOM 815 N N . ALA A 1 100 ? -10.151 1.715 -1.232 1.00 83.75 100 ALA A N 1
ATOM 816 C CA . ALA A 1 100 ? -10.698 2.848 -1.971 1.00 83.75 100 ALA A CA 1
ATOM 817 C C . ALA A 1 100 ? -11.950 3.425 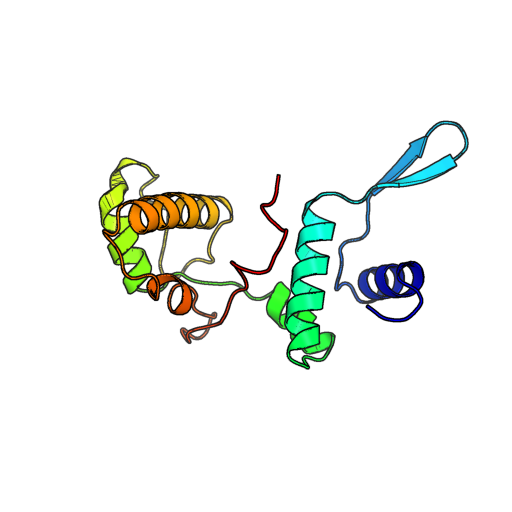-1.291 1.00 83.75 100 ALA A C 1
ATOM 819 O O . ALA A 1 100 ? -12.082 4.643 -1.182 1.00 83.75 100 ALA A O 1
ATOM 820 N N . PHE A 1 101 ? -12.836 2.556 -0.798 1.00 87.12 101 PHE A N 1
ATOM 821 C CA . PHE A 1 101 ? -14.022 2.966 -0.053 1.00 87.12 101 PHE A CA 1
ATOM 822 C C . PHE A 1 101 ? -13.654 3.710 1.235 1.00 87.12 101 PHE A C 1
ATOM 824 O O . PHE A 1 101 ? -14.121 4.831 1.445 1.00 87.12 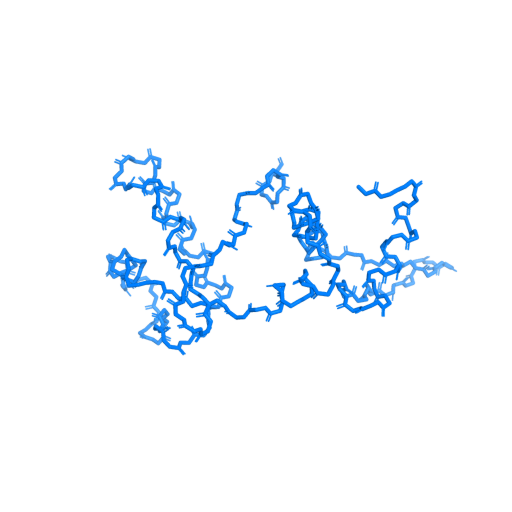101 PHE A O 1
ATOM 831 N N . PHE A 1 102 ? -12.775 3.122 2.056 1.00 89.00 102 PHE A N 1
ATOM 832 C CA . PHE A 1 102 ? -12.305 3.744 3.293 1.00 89.00 102 PHE A CA 1
ATOM 833 C C . PHE A 1 102 ? -11.728 5.135 3.028 1.00 89.00 102 PHE A C 1
ATOM 835 O O . PHE A 1 102 ? -12.144 6.095 3.669 1.00 89.00 102 PHE A O 1
ATOM 842 N N . LEU A 1 103 ? -10.834 5.266 2.042 1.00 87.25 103 LEU A N 1
ATOM 843 C CA . LEU A 1 103 ? -10.234 6.552 1.683 1.00 87.25 103 LEU A CA 1
ATOM 844 C C . LEU A 1 103 ? -11.277 7.578 1.240 1.00 87.25 103 LEU A C 1
ATOM 846 O O . LEU A 1 103 ? -11.190 8.737 1.633 1.00 87.25 103 LEU A O 1
ATOM 850 N N . SER A 1 104 ? -12.270 7.162 0.451 1.00 86.19 104 SER A N 1
ATOM 851 C CA . SER A 1 104 ? -13.340 8.054 0.001 1.00 86.19 104 SER A CA 1
ATOM 852 C C . SER A 1 104 ? -14.123 8.630 1.180 1.00 86.19 104 SER A C 1
ATOM 854 O O . SER A 1 104 ? -14.269 9.848 1.273 1.00 86.19 104 SER A O 1
ATOM 856 N N . LYS A 1 105 ? -14.589 7.771 2.097 1.00 88.38 105 LYS A N 1
ATOM 857 C CA . LYS A 1 105 ? -15.362 8.196 3.275 1.00 88.38 105 LYS A CA 1
ATOM 858 C C . LYS A 1 105 ? -14.514 8.997 4.250 1.00 88.38 105 LYS A C 1
ATOM 860 O O . LYS A 1 105 ? -14.932 10.045 4.723 1.00 88.38 105 LYS A O 1
ATOM 865 N N . TYR A 1 106 ? -13.287 8.551 4.494 1.00 87.88 106 TYR A N 1
ATOM 866 C CA . TYR A 1 106 ? -12.345 9.257 5.351 1.00 87.88 106 TYR A CA 1
ATOM 867 C C . TYR A 1 106 ? -12.085 10.690 4.865 1.00 87.88 106 TYR A C 1
ATOM 869 O O . TYR A 1 106 ? -12.126 11.633 5.652 1.00 87.88 106 TYR A O 1
ATOM 877 N N . MET A 1 107 ? -11.878 10.879 3.557 1.00 84.12 107 MET A N 1
ATOM 878 C CA . MET A 1 107 ? -11.671 12.207 2.972 1.00 84.12 107 MET A CA 1
ATOM 879 C C . MET A 1 107 ? -12.917 13.097 3.043 1.00 84.12 107 MET A C 1
ATOM 881 O O . MET A 1 107 ? -12.783 14.312 3.188 1.00 84.12 107 MET A O 1
ATOM 885 N N . GLU A 1 108 ? -14.112 12.523 2.924 1.00 86.19 108 GLU A N 1
ATOM 886 C CA . GLU A 1 108 ? -15.381 13.240 3.088 1.00 86.19 108 GLU A CA 1
ATOM 887 C C . GLU A 1 108 ? -15.541 13.751 4.526 1.00 86.19 108 GLU A C 1
ATOM 889 O O . GLU A 1 108 ? -15.698 14.952 4.745 1.00 86.19 108 GLU A O 1
ATOM 894 N N . GLU A 1 109 ? -15.364 12.871 5.509 1.00 85.12 109 GLU A N 1
ATOM 895 C CA . GLU A 1 109 ? -15.479 13.198 6.934 1.00 85.12 109 GLU A CA 1
ATOM 896 C C . GLU A 1 109 ? -14.390 14.188 7.391 1.00 85.12 109 GLU A C 1
ATOM 898 O O . GLU A 1 109 ? -14.656 15.114 8.158 1.00 85.12 109 GLU A O 1
ATOM 903 N N . ILE A 1 110 ? -13.163 14.093 6.855 1.00 84.25 110 ILE A N 1
ATOM 904 C CA . ILE A 1 110 ? -12.127 15.114 7.091 1.00 84.25 110 ILE A CA 1
ATOM 905 C C . ILE A 1 110 ? -12.574 16.487 6.591 1.00 84.25 110 ILE A C 1
ATOM 907 O O . ILE A 1 110 ? -12.358 17.485 7.282 1.00 84.25 110 ILE A O 1
ATOM 911 N N . LYS A 1 111 ? -13.147 16.569 5.383 1.00 82.06 111 LYS A N 1
ATOM 912 C CA . LYS A 1 111 ? -13.603 17.845 4.807 1.00 82.06 111 LYS A CA 1
ATOM 913 C C . LYS A 1 111 ? -14.742 18.446 5.624 1.00 82.06 111 LYS A C 1
ATOM 915 O O . LYS A 1 111 ? -14.799 19.665 5.770 1.00 82.06 111 LYS A O 1
ATOM 920 N N . CYS A 1 112 ? -15.609 17.599 6.170 1.00 81.38 112 CYS A N 1
ATOM 921 C CA . CYS A 1 112 ? -16.692 17.993 7.064 1.00 81.38 112 CYS A CA 1
ATOM 922 C C . CYS A 1 112 ? -16.222 18.304 8.497 1.00 81.38 112 CYS A C 1
ATOM 924 O O . CYS A 1 112 ? -16.988 18.870 9.273 1.00 81.38 112 CYS A O 1
ATOM 926 N N . GLY A 1 113 ? -14.968 17.989 8.844 1.00 79.00 113 GLY A N 1
ATOM 927 C CA . GLY A 1 113 ? -14.396 18.220 10.172 1.00 79.00 113 GLY A CA 1
ATOM 928 C C . GLY A 1 113 ? -14.924 17.268 11.248 1.00 79.00 113 GLY A C 1
ATOM 929 O O . GLY A 1 113 ? -14.810 17.567 12.435 1.00 79.00 113 GLY A O 1
ATOM 930 N N . SER A 1 114 ? -15.517 16.146 10.846 1.00 76.25 114 SER A N 1
ATOM 931 C CA . SER A 1 114 ? -16.208 15.190 11.716 1.00 76.25 114 SER A CA 1
ATOM 932 C C . SER A 1 114 ? -15.311 14.062 12.233 1.00 76.25 114 SER A C 1
ATOM 934 O O . SER A 1 114 ? -15.733 13.306 13.107 1.00 76.25 114 SER A O 1
ATOM 936 N N . ILE A 1 115 ? -14.064 13.966 11.756 1.00 80.19 115 ILE A N 1
ATOM 937 C CA . ILE A 1 115 ? -13.111 12.936 12.184 1.00 80.19 115 ILE A CA 1
ATOM 938 C C . ILE A 1 115 ? -11.701 13.470 12.446 1.00 80.19 115 ILE A C 1
ATOM 940 O O . ILE A 1 115 ? -11.263 14.465 11.865 1.00 80.19 115 ILE A O 1
ATOM 944 N N . ASP A 1 116 ? -10.975 12.770 13.321 1.00 78.69 116 ASP A N 1
ATOM 945 C CA . ASP A 1 116 ? -9.555 13.003 13.562 1.00 78.69 116 ASP A CA 1
ATOM 946 C C . ASP A 1 116 ? -8.712 12.571 12.349 1.00 78.69 116 ASP A C 1
ATOM 948 O O . ASP A 1 116 ? -8.764 11.424 11.896 1.00 78.69 116 ASP A O 1
ATOM 952 N N . LYS A 1 117 ? -7.868 13.492 11.872 1.00 77.81 117 LYS A N 1
ATOM 953 C CA . LYS A 1 117 ? -6.898 13.270 10.792 1.00 77.81 117 LYS A CA 1
ATOM 954 C C . LYS A 1 117 ? -5.825 12.235 11.145 1.00 77.81 117 LYS A C 1
ATOM 956 O O . LYS A 1 117 ? -5.083 11.807 10.267 1.00 77.81 117 LYS A O 1
ATOM 961 N N . ASN A 1 118 ? -5.704 11.849 12.412 1.00 82.88 118 ASN A N 1
ATOM 962 C CA . ASN A 1 118 ? -4.734 10.848 12.843 1.00 82.88 118 ASN A CA 1
ATOM 963 C C . ASN A 1 118 ? -5.203 9.405 12.642 1.00 82.88 118 ASN A C 1
ATOM 965 O O . ASN A 1 118 ? -4.367 8.505 12.724 1.00 82.88 118 ASN A O 1
ATOM 969 N N . LEU A 1 119 ? -6.489 9.163 12.344 1.00 84.19 119 LEU A N 1
ATOM 970 C CA . LEU A 1 119 ? -7.003 7.802 12.138 1.00 84.19 119 LEU A CA 1
ATOM 971 C C . LEU A 1 119 ? -6.215 7.061 11.048 1.00 84.19 119 LEU A C 1
ATOM 973 O O . LEU A 1 119 ? -5.907 5.882 11.191 1.00 84.19 119 LEU A O 1
ATOM 977 N N . ILE A 1 120 ? -5.824 7.770 9.988 1.00 84.19 120 ILE A N 1
ATOM 978 C CA . ILE A 1 120 ? -5.057 7.213 8.869 1.00 84.19 120 ILE A CA 1
ATOM 979 C C . ILE A 1 120 ? -3.699 6.634 9.286 1.00 84.19 120 ILE A C 1
ATOM 981 O O . ILE A 1 120 ? -3.270 5.621 8.740 1.00 84.19 120 ILE A O 1
ATOM 985 N N . ASN A 1 121 ? -3.057 7.223 10.299 1.00 82.69 121 ASN A N 1
ATOM 986 C CA . ASN A 1 121 ? -1.753 6.781 10.801 1.00 82.69 121 ASN A CA 1
ATOM 987 C C . ASN A 1 121 ? -1.851 5.480 11.605 1.00 82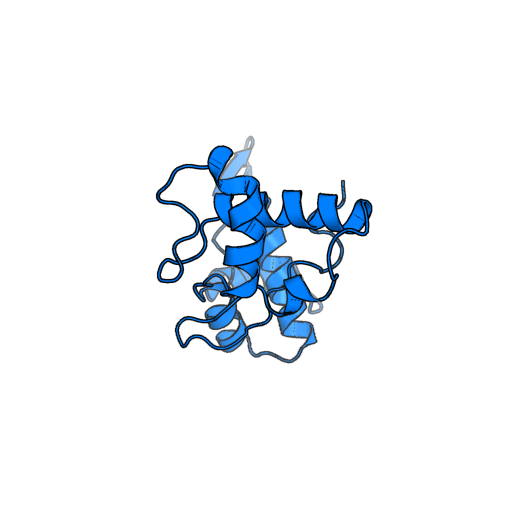.69 121 ASN A C 1
ATOM 989 O O . ASN A 1 121 ? -0.845 4.820 11.845 1.00 82.69 121 ASN A O 1
ATOM 993 N N . GLN A 1 122 ? -3.059 5.128 12.040 1.00 86.31 122 GLN A N 1
ATOM 994 C CA . GLN A 1 122 ? -3.356 3.928 12.817 1.00 86.31 122 GLN A CA 1
ATOM 995 C C . GLN A 1 122 ? -4.225 2.951 12.018 1.00 86.31 122 GLN A C 1
ATOM 997 O O . GLN A 1 122 ? -4.724 1.978 12.572 1.00 86.31 122 GLN A O 1
ATOM 1002 N N . ALA A 1 123 ? -4.439 3.208 10.724 1.00 87.56 123 ALA A N 1
ATOM 1003 C CA . ALA A 1 123 ? -5.401 2.469 9.918 1.00 87.56 123 ALA A CA 1
ATOM 1004 C C . ALA A 1 123 ? -4.918 1.073 9.511 1.00 87.56 123 ALA A C 1
ATOM 1006 O O . ALA A 1 123 ? -5.733 0.164 9.340 1.00 87.56 123 ALA A O 1
ATOM 1007 N N . PHE A 1 124 ? -3.604 0.914 9.343 1.00 91.44 124 PHE A N 1
ATOM 1008 C CA . PHE A 1 124 ? -3.003 -0.279 8.762 1.00 91.44 124 PHE A CA 1
ATOM 1009 C C . PHE A 1 124 ? -2.224 -1.064 9.797 1.00 91.44 124 PHE A C 1
ATOM 1011 O O . PHE A 1 124 ? -1.331 -0.538 10.464 1.00 91.44 124 PHE A O 1
ATOM 1018 N N . LEU A 1 125 ? -2.538 -2.350 9.868 1.00 92.12 125 LEU A N 1
ATOM 1019 C CA . LEU A 1 125 ? -1.800 -3.330 10.639 1.00 92.12 125 LEU A CA 1
ATOM 1020 C C . LEU A 1 125 ? -1.018 -4.254 9.704 1.00 92.12 125 LEU A C 1
ATOM 1022 O O . LEU A 1 125 ? -1.467 -4.556 8.594 1.00 92.12 125 LEU A O 1
ATOM 1026 N N . ASP A 1 126 ? 0.147 -4.707 10.156 1.00 91.19 126 ASP A N 1
ATOM 1027 C CA . ASP A 1 126 ? 0.844 -5.837 9.550 1.00 91.19 126 ASP A CA 1
ATOM 1028 C C . ASP A 1 126 ? 0.185 -7.174 9.945 1.00 91.19 126 ASP A C 1
ATOM 1030 O O . ASP A 1 126 ? -0.766 -7.233 10.729 1.00 91.19 126 ASP A O 1
ATOM 1034 N N . LYS A 1 127 ? 0.699 -8.277 9.395 1.00 88.88 127 LYS A N 1
ATOM 1035 C CA . LYS A 1 127 ? 0.228 -9.641 9.700 1.00 88.88 127 LYS A CA 1
ATOM 1036 C C . LYS A 1 127 ? 0.357 -10.032 11.180 1.00 88.88 127 LYS A C 1
ATOM 1038 O O . LYS A 1 127 ? -0.294 -10.979 11.611 1.00 88.88 127 LYS A O 1
ATOM 1043 N N . ASP A 1 128 ? 1.240 -9.359 11.914 1.00 89.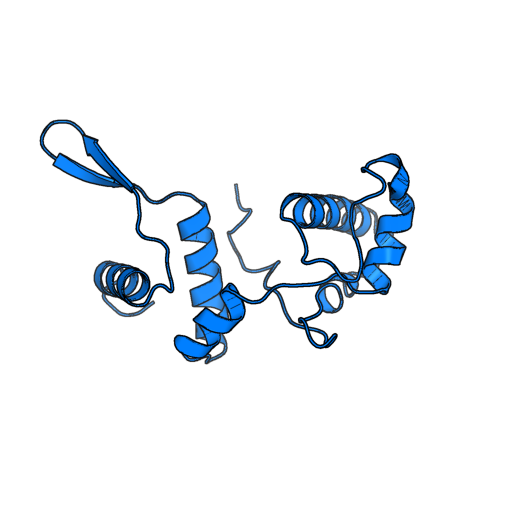62 128 ASP A N 1
ATOM 1044 C CA . ASP A 1 128 ? 1.540 -9.621 13.318 1.00 89.62 128 ASP A CA 1
ATOM 1045 C C . ASP A 1 128 ? 0.687 -8.711 14.233 1.00 89.62 128 ASP A C 1
ATOM 1047 O O . ASP A 1 128 ? 0.743 -8.829 15.456 1.00 89.62 128 ASP A O 1
ATOM 1051 N N . GLY A 1 129 ? -0.150 -7.843 13.645 1.00 87.44 129 GLY A N 1
ATOM 1052 C CA . GLY A 1 129 ? -1.063 -6.938 14.337 1.00 87.44 129 GLY A CA 1
ATOM 1053 C C . GLY A 1 129 ? -0.430 -5.617 14.773 1.00 87.44 129 GLY A C 1
ATOM 1054 O O . GLY A 1 129 ? -1.057 -4.874 15.528 1.00 87.44 129 GLY A O 1
ATOM 1055 N N . ASN A 1 130 ? 0.787 -5.302 14.325 1.00 91.19 130 ASN A N 1
ATOM 1056 C CA . ASN A 1 130 ? 1.440 -4.038 14.658 1.00 91.19 130 ASN A CA 1
ATOM 1057 C C . ASN A 1 130 ? 1.030 -2.946 13.678 1.00 91.19 130 ASN A C 1
ATOM 1059 O O . ASN A 1 130 ? 0.884 -3.190 12.481 1.00 91.19 130 ASN A O 1
ATOM 1063 N N . ILE A 1 131 ? 0.915 -1.716 14.181 1.00 89.00 131 ILE A N 1
ATOM 1064 C CA . ILE A 1 131 ? 0.685 -0.545 13.335 1.00 89.00 131 ILE A CA 1
ATOM 1065 C C . ILE A 1 131 ? 1.845 -0.415 12.349 1.00 89.00 131 ILE A C 1
ATOM 1067 O O . ILE A 1 131 ? 3.014 -0.363 12.739 1.00 89.00 131 ILE A O 1
ATOM 1071 N N . THR A 1 132 ? 1.506 -0.342 11.067 1.00 86.69 132 THR A N 1
ATOM 1072 C CA . THR A 1 132 ? 2.462 -0.170 9.980 1.00 86.69 132 THR A CA 1
ATOM 1073 C C . THR A 1 132 ? 2.099 1.060 9.168 1.00 86.69 132 THR A C 1
ATOM 1075 O O . THR A 1 132 ? 0.935 1.364 8.919 1.00 86.69 132 THR A O 1
ATOM 1078 N N . ASP A 1 133 ? 3.127 1.781 8.749 1.00 79.62 133 ASP A N 1
ATOM 1079 C CA . ASP A 1 133 ? 2.965 2.934 7.883 1.00 79.62 133 ASP A CA 1
ATOM 1080 C C . ASP A 1 133 ? 2.743 2.467 6.439 1.00 79.62 133 ASP A C 1
ATOM 1082 O O . ASP A 1 133 ? 3.573 1.754 5.853 1.00 79.62 133 ASP A O 1
ATOM 1086 N N . PHE A 1 134 ? 1.622 2.889 5.859 1.00 75.69 134 PHE A N 1
ATOM 1087 C CA . PHE A 1 134 ? 1.352 2.732 4.443 1.00 75.69 134 PHE A CA 1
ATOM 1088 C C . PHE A 1 134 ? 1.250 4.119 3.808 1.00 75.69 134 PHE A C 1
ATOM 1090 O O . PHE A 1 134 ? 0.374 4.897 4.191 1.00 75.69 134 PHE A O 1
ATOM 1097 N N . PRO A 1 135 ? 2.112 4.445 2.827 1.00 71.69 135 PRO A N 1
ATOM 1098 C CA . PRO A 1 135 ? 2.074 5.730 2.141 1.00 71.69 135 PRO A CA 1
ATOM 1099 C C . PRO A 1 135 ? 0.793 5.874 1.321 1.00 71.69 135 PRO A C 1
ATOM 1101 O O . PRO A 1 135 ? 0.741 5.547 0.135 1.00 71.69 135 PRO A O 1
ATOM 1104 N N . LEU A 1 136 ? -0.243 6.391 1.968 1.00 65.12 136 LEU A N 1
ATOM 1105 C CA . LEU A 1 136 ? -1.455 6.869 1.316 1.00 65.12 136 LEU A CA 1
ATOM 1106 C C . LEU A 1 136 ? -1.256 8.268 0.749 1.00 65.12 136 LEU A C 1
ATOM 1108 O O . LEU A 1 136 ? -1.758 8.593 -0.324 1.00 65.12 136 LEU A O 1
ATOM 1112 N N . GLU A 1 137 ? -0.467 9.068 1.459 1.00 52.62 137 GLU A N 1
ATOM 1113 C CA . GLU A 1 137 ? -0.109 10.424 1.093 1.00 52.62 137 GLU A CA 1
ATOM 1114 C C . GLU A 1 137 ? 1.370 10.461 0.737 1.00 52.62 137 GLU A C 1
ATOM 1116 O O . GLU A 1 137 ? 2.230 10.492 1.609 1.00 52.62 137 GLU A O 1
ATOM 1121 N N . ASN A 1 138 ? 1.689 10.450 -0.553 1.00 39.62 138 ASN A N 1
ATOM 1122 C CA . ASN A 1 138 ? 2.886 11.112 -1.061 1.00 39.62 138 ASN A CA 1
ATOM 1123 C C . ASN A 1 138 ? 2.592 11.632 -2.474 1.00 39.62 138 ASN A C 1
ATOM 1125 O O . ASN A 1 138 ? 2.537 10.868 -3.435 1.00 39.62 138 ASN A O 1
ATOM 1129 N N . GLU A 1 139 ? 2.328 12.939 -2.537 1.00 41.19 139 GLU A N 1
ATOM 1130 C CA . GLU A 1 139 ? 2.638 13.861 -3.640 1.00 41.19 139 GLU A CA 1
ATOM 1131 C C . GLU A 1 139 ? 2.561 13.278 -5.067 1.00 41.19 139 GLU A C 1
ATOM 1133 O O . GLU A 1 139 ? 3.583 12.984 -5.686 1.00 41.19 139 GLU A O 1
ATOM 1138 N N . GLY A 1 140 ? 1.351 13.153 -5.628 1.00 35.50 140 GLY A N 1
ATOM 1139 C CA . GLY A 1 140 ? 1.185 12.971 -7.082 1.00 35.50 140 GLY A CA 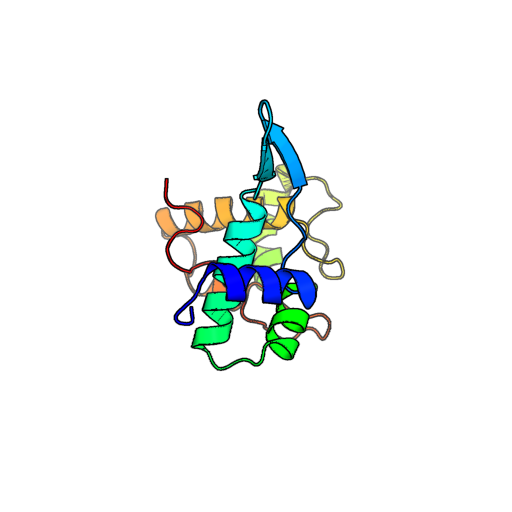1
ATOM 1140 C C . GLY A 1 140 ? 0.483 11.699 -7.554 1.00 35.50 140 GLY A C 1
ATOM 1141 O O . GLY A 1 140 ? 0.354 11.492 -8.755 1.00 35.50 140 GLY A O 1
ATOM 1142 N N . LEU A 1 141 ? 0.022 10.832 -6.651 1.00 37.84 141 LEU A N 1
ATOM 1143 C CA . LEU A 1 141 ? -0.654 9.581 -7.030 1.00 37.84 141 LEU A CA 1
ATOM 1144 C C . LEU A 1 141 ? -2.159 9.735 -7.324 1.00 37.84 141 LEU A C 1
ATOM 1146 O O . LEU A 1 141 ? -2.739 8.881 -7.990 1.00 37.84 141 LEU A O 1
ATOM 1150 N N . PHE A 1 142 ? -2.750 10.849 -6.886 1.00 36.94 142 PHE A N 1
ATOM 1151 C CA . PHE A 1 142 ? -4.134 11.260 -7.163 1.00 36.94 142 PHE A CA 1
ATOM 1152 C C . PHE A 1 142 ? -4.224 12.719 -7.639 1.00 36.94 142 PHE A C 1
ATOM 1154 O O . PHE A 1 142 ? -5.244 13.377 -7.458 1.00 36.94 142 PHE A O 1
ATOM 1161 N N . SER A 1 143 ? -3.143 13.248 -8.212 1.00 26.83 143 SER A N 1
ATOM 1162 C CA . SER A 1 143 ? -3.175 14.551 -8.874 1.00 26.83 143 SER A CA 1
ATOM 1163 C C . SER A 1 143 ? -3.670 14.349 -10.302 1.00 26.83 143 SER A C 1
ATOM 1165 O O . SER A 1 143 ? -2.938 13.794 -11.124 1.00 26.83 143 SER A O 1
ATOM 1167 N N . GLU A 1 144 ? -4.920 14.737 -10.558 1.00 30.77 144 GLU A N 1
ATOM 1168 C CA . GLU A 1 144 ? -5.355 15.143 -11.903 1.00 30.77 144 GLU A CA 1
ATOM 1169 C C . GLU A 1 144 ? -4.494 16.302 -12.428 1.00 30.77 144 GLU A C 1
ATOM 1171 O O . GLU A 1 144 ? -4.063 17.147 -11.603 1.00 30.77 144 GLU A O 1
#

pLDDT: mean 83.81, std 12.92, range [26.83, 93.75]

Secondary structure (DSSP, 8-state):
--S-HHHHHHHHHHTTSSPPPEEEEETTEEEEE--HHHHHHHHHHHHHHHTT--HHHHHHHHHPPPEE-HHHHHHHHTTGGGS-TTSS-TTSPPPHHHHHHHHHHHHHHHHHT-S-TTGGGGSEE-TTS-B----S--SSSS--

Sequence (144 aa):
MGGNPLRTIRYYIHTGLLKRPMVKQIGKKRVSVFEPAHLSTLGLIDYYKKRGLSLQEIKNKISEQLYWSDEVLKFIAGYKDEFPESAFLKNEPIKRGELAFFLSKYMEEIKCGSIDKNLINQAFLDKDGNITDFPLENEGLFSE

Foldseek 3Di:
DDPDVVVVLVVCCVVVLAPFFDWDDDDPDTDGDDDLVRVVSVLLVVVVVVVVDDSVVSSCVVPFFKFFDPLLVVVCVVVCVVDDPPPRDRLDGHDPVNVVVSVVVVVVCVVVVNDDPCCLQQTIATNVRDRDDDCPDDDDSPDD